Protein AF-A0A8T3NEK3-F1 (afdb_monomer_lite)

pLDDT: mean 96.83, std 1.65, range [91.19, 98.5]

Secondary structure (DSSP, 8-state):
-EEEEEES-EE--SSSPPPEE-EEEEETTEEEEEE---S--EEEEEE-

Structure (mmCIF, N/CA/C/O backbone):
data_AF-A0A8T3NEK3-F1
#
_entry.id   AF-A0A8T3NEK3-F1
#
loop_
_atom_site.group_PDB
_atom_site.id
_atom_site.type_symbol
_atom_site.label_atom_id
_atom_site.label_alt_id
_atom_site.label_comp_id
_atom_site.label_asym_id
_atom_site.label_entity_id
_atom_site.label_seq_id
_atom_site.pdbx_PDB_ins_code
_atom_site.Cartn_x
_atom_site.Cartn_y
_atom_site.Cartn_z
_atom_site.occupancy
_atom_site.B_iso_or_equiv
_atom_site.auth_seq_id
_atom_site.auth_comp_id
_atom_site.auth_asym_id
_atom_site.auth_atom_id
_atom_site.pdbx_PDB_model_num
ATOM 1 N N . MET A 1 1 ? -10.998 -3.246 7.724 1.00 91.19 1 MET A N 1
ATOM 2 C CA . MET A 1 1 ? -10.932 -1.777 7.743 1.00 91.19 1 MET A CA 1
ATOM 3 C C . MET A 1 1 ? -9.475 -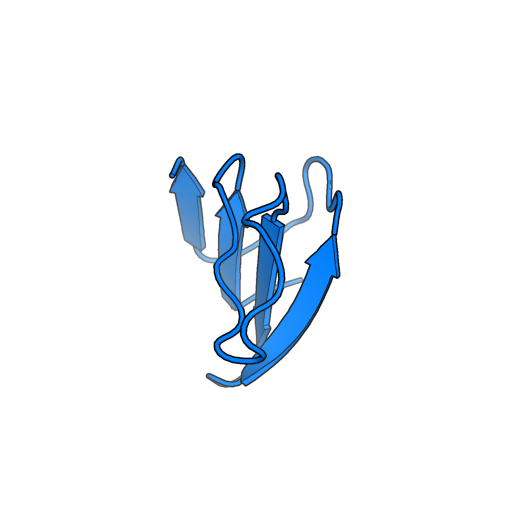1.366 7.657 1.00 91.19 1 MET A C 1
ATOM 5 O O . MET A 1 1 ? -8.674 -1.892 8.424 1.00 91.19 1 MET A O 1
ATOM 9 N N . PHE A 1 2 ? -9.139 -0.513 6.695 1.00 97.81 2 PHE A N 1
ATOM 10 C CA . PHE A 1 2 ? -7.810 0.080 6.542 1.00 97.81 2 PHE A CA 1
ATOM 11 C C . PHE A 1 2 ? -7.788 1.497 7.124 1.00 97.81 2 PHE A C 1
ATOM 13 O O . PHE A 1 2 ? -8.828 2.146 7.223 1.00 97.81 2 PHE A O 1
ATOM 20 N N . ASP A 1 3 ? -6.605 1.995 7.460 1.00 98.31 3 ASP A N 1
ATOM 21 C CA . ASP A 1 3 ? -6.438 3.413 7.780 1.00 98.31 3 ASP A CA 1
ATOM 22 C C . ASP A 1 3 ? -6.397 4.226 6.483 1.00 98.31 3 ASP A C 1
ATOM 24 O O . ASP A 1 3 ? -7.103 5.217 6.345 1.00 98.31 3 ASP A O 1
ATOM 28 N N . LEU A 1 4 ? -5.632 3.747 5.499 1.00 98.19 4 LEU A N 1
ATOM 29 C CA . LEU A 1 4 ? -5.496 4.361 4.183 1.00 98.19 4 LEU A CA 1
ATOM 30 C C . LEU A 1 4 ? -5.555 3.289 3.096 1.00 98.19 4 LEU A C 1
ATOM 32 O O . LEU A 1 4 ? -4.908 2.243 3.203 1.00 98.19 4 LEU A O 1
ATOM 36 N N . VAL A 1 5 ? -6.292 3.583 2.029 1.00 98.31 5 VAL A N 1
ATOM 37 C CA . VAL A 1 5 ? -6.232 2.849 0.763 1.00 98.31 5 VAL A CA 1
ATOM 38 C C . VAL A 1 5 ? -5.793 3.791 -0.346 1.00 98.31 5 VAL A C 1
ATOM 40 O O . VAL A 1 5 ? -6.460 4.787 -0.617 1.00 98.31 5 VAL A O 1
ATOM 43 N N . VAL A 1 6 ? -4.692 3.447 -1.009 1.00 97.81 6 VAL A N 1
ATOM 44 C CA . VAL A 1 6 ? -4.284 4.059 -2.279 1.00 97.81 6 VAL A CA 1
ATOM 45 C C . VAL A 1 6 ? -4.790 3.150 -3.388 1.00 97.81 6 VAL A C 1
ATOM 47 O O . VAL A 1 6 ? -4.385 1.990 -3.439 1.00 97.81 6 VAL A O 1
ATOM 50 N N . HIS A 1 7 ? -5.695 3.639 -4.229 1.00 97.44 7 HIS A N 1
ATOM 51 C CA . HIS A 1 7 ? -6.388 2.832 -5.230 1.00 97.44 7 HIS A CA 1
ATOM 52 C C . HIS A 1 7 ? -6.035 3.251 -6.657 1.00 97.44 7 HIS A C 1
ATOM 54 O O . HIS A 1 7 ? -5.856 4.432 -6.930 1.00 97.44 7 HIS A O 1
ATOM 60 N N . GLY A 1 8 ? -5.978 2.278 -7.567 1.00 95.06 8 GLY A N 1
ATOM 61 C CA . GLY A 1 8 ? -5.920 2.502 -9.013 1.00 95.06 8 GLY A CA 1
ATOM 62 C C . GLY A 1 8 ? -4.539 2.837 -9.582 1.00 95.06 8 GLY A C 1
ATOM 63 O O . GLY A 1 8 ? -4.404 2.940 -10.804 1.00 95.06 8 GLY A O 1
ATOM 64 N N . GLY A 1 9 ? -3.515 2.940 -8.733 1.00 96.12 9 GLY A N 1
ATOM 65 C CA . GLY A 1 9 ? -2.184 3.404 -9.114 1.00 96.12 9 GLY A CA 1
ATOM 66 C C . GLY A 1 9 ? -1.284 2.355 -9.781 1.00 96.12 9 GLY A C 1
ATOM 67 O O . GLY A 1 9 ? -1.544 1.147 -9.774 1.00 96.12 9 GLY A O 1
ATOM 68 N N . ASP A 1 10 ? -0.166 2.834 -10.335 1.00 97.88 10 ASP A N 1
ATOM 69 C CA . ASP A 1 10 ? 0.953 1.989 -10.761 1.00 97.88 10 ASP A CA 1
ATOM 70 C C . ASP A 1 10 ? 1.973 1.848 -9.618 1.00 97.88 10 ASP A C 1
ATOM 72 O O . ASP A 1 10 ? 2.644 2.805 -9.230 1.00 97.88 10 ASP A O 1
ATOM 76 N N . LEU A 1 11 ? 2.136 0.629 -9.105 1.00 96.88 11 LEU A N 1
ATOM 77 C CA . LEU A 1 11 ? 3.085 0.309 -8.048 1.00 96.88 11 LEU A CA 1
ATOM 78 C C . LEU A 1 11 ? 4.497 0.115 -8.602 1.00 96.88 11 LEU A C 1
ATOM 80 O O . LEU A 1 11 ? 4.734 -0.732 -9.466 1.00 96.88 11 LEU A O 1
ATOM 84 N N . VAL A 1 12 ? 5.440 0.843 -8.008 1.00 97.19 12 VAL A N 1
ATOM 85 C CA . VAL A 1 12 ? 6.885 0.628 -8.132 1.00 97.19 12 VAL A CA 1
ATOM 86 C C . VAL A 1 12 ? 7.407 0.219 -6.752 1.00 97.19 12 VAL A C 1
ATOM 88 O O . VAL A 1 12 ? 7.433 1.034 -5.837 1.00 97.19 12 VAL A O 1
ATOM 91 N N . ASP A 1 13 ? 7.788 -1.048 -6.582 1.00 94.00 13 ASP A N 1
ATOM 92 C CA . ASP A 1 13 ? 8.072 -1.657 -5.266 1.00 94.00 13 ASP A CA 1
ATOM 93 C C . ASP A 1 13 ? 9.548 -1.599 -4.826 1.00 94.00 13 ASP A C 1
ATOM 95 O O . ASP A 1 13 ? 9.913 -2.123 -3.775 1.00 94.00 13 ASP A O 1
ATOM 99 N N . GLY A 1 14 ? 10.411 -0.973 -5.629 1.00 96.56 14 GLY A N 1
ATOM 100 C CA . GLY A 1 14 ? 11.840 -0.832 -5.338 1.00 96.56 14 GLY A CA 1
ATOM 101 C C . GLY A 1 14 ? 12.684 -2.091 -5.576 1.00 96.56 14 GLY A C 1
ATOM 102 O O . GLY A 1 14 ? 13.899 -2.027 -5.411 1.00 96.56 14 GLY A O 1
ATOM 103 N N . THR A 1 15 ? 12.097 -3.211 -6.017 1.00 97.00 15 THR A N 1
ATOM 104 C CA . THR A 1 15 ? 12.838 -4.454 -6.330 1.00 97.00 15 THR A CA 1
ATOM 105 C C . THR A 1 15 ? 13.551 -4.417 -7.686 1.00 97.00 15 THR A C 1
ATOM 107 O O . THR A 1 15 ? 14.379 -5.277 -7.980 1.00 97.00 15 THR A O 1
ATOM 110 N N . GLY A 1 16 ? 13.222 -3.433 -8.527 1.00 97.06 16 GLY A N 1
ATOM 111 C CA . GLY A 1 16 ? 13.656 -3.351 -9.925 1.00 97.06 16 GLY A CA 1
ATOM 112 C C . GLY A 1 16 ? 12.694 -4.018 -10.915 1.00 97.06 16 GLY A C 1
ATOM 113 O O . GLY A 1 16 ? 12.927 -3.954 -12.122 1.00 97.06 16 GLY A O 1
ATOM 114 N N . ALA A 1 17 ? 11.601 -4.622 -10.438 1.00 96.44 17 ALA A N 1
ATOM 115 C CA . ALA A 1 17 ? 10.531 -5.113 -11.296 1.00 96.44 17 ALA A CA 1
ATOM 116 C C . ALA A 1 17 ? 9.842 -3.972 -12.071 1.00 96.44 17 ALA A C 1
ATOM 118 O O . ALA A 1 17 ? 9.834 -2.810 -11.657 1.00 96.44 17 ALA A O 1
ATOM 119 N N . SER A 1 18 ? 9.238 -4.314 -13.213 1.00 97.62 18 SER A N 1
ATOM 120 C CA . SER A 1 18 ? 8.398 -3.368 -13.956 1.00 97.62 18 SER A CA 1
ATOM 121 C C . SER A 1 18 ? 7.196 -2.933 -13.120 1.00 97.62 18 SER A C 1
ATOM 123 O O . SER A 1 18 ? 6.646 -3.727 -12.355 1.00 97.62 18 SER A O 1
ATOM 125 N N . ARG A 1 19 ? 6.767 -1.678 -13.306 1.00 97.31 19 ARG A N 1
ATOM 126 C CA . ARG A 1 19 ? 5.571 -1.156 -12.637 1.00 97.31 19 ARG A CA 1
ATOM 127 C C . ARG A 1 19 ? 4.355 -2.024 -12.962 1.00 97.31 19 ARG A C 1
ATOM 129 O O . ARG A 1 19 ? 4.221 -2.501 -14.091 1.00 97.31 19 ARG A O 1
ATOM 136 N N . ARG A 1 20 ? 3.452 -2.181 -12.000 1.00 97.19 20 ARG A N 1
ATOM 137 C CA . ARG A 1 20 ? 2.193 -2.912 -12.193 1.00 97.19 20 ARG A CA 1
ATOM 138 C C . ARG A 1 20 ? 1.038 -2.191 -11.528 1.00 97.19 20 ARG A C 1
ATOM 140 O O . ARG A 1 20 ? 1.227 -1.574 -10.487 1.00 97.19 20 ARG A O 1
ATOM 147 N N . ARG A 1 21 ? -0.160 -2.331 -12.088 1.00 97.31 21 ARG A N 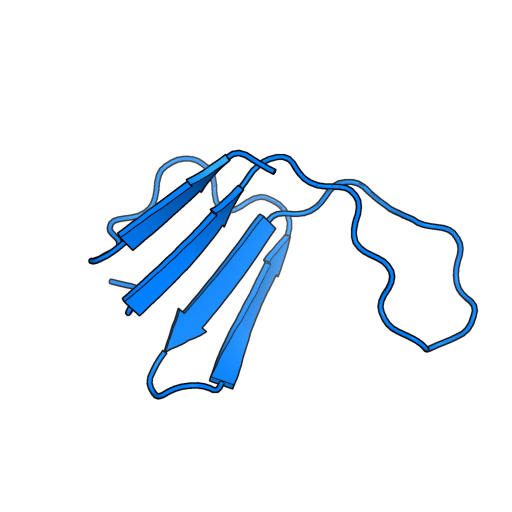1
ATOM 148 C CA . ARG A 1 21 ? -1.372 -1.804 -11.462 1.00 97.31 21 ARG A CA 1
A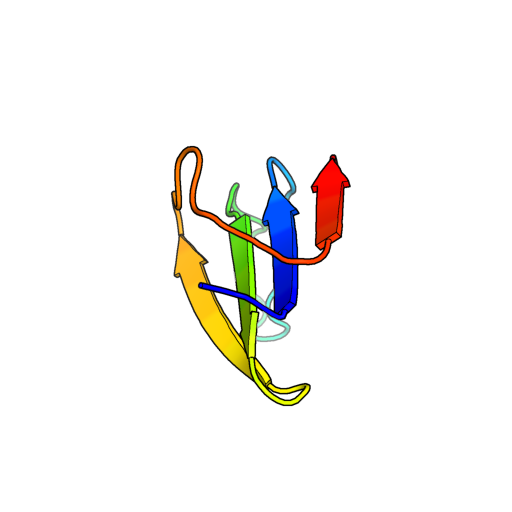TOM 149 C C . ARG A 1 21 ? -1.629 -2.524 -10.138 1.00 97.31 21 ARG A C 1
ATOM 151 O O . ARG A 1 21 ? -1.592 -3.758 -10.102 1.00 97.31 21 ARG A O 1
ATOM 158 N N . ALA A 1 22 ? -1.824 -1.769 -9.064 1.00 97.56 22 ALA A N 1
ATOM 159 C CA . ALA A 1 22 ? -2.152 -2.309 -7.752 1.00 97.56 22 ALA A CA 1
ATOM 160 C C . ALA A 1 22 ? -2.676 -1.222 -6.816 1.00 97.56 22 ALA A C 1
ATOM 162 O O . ALA A 1 22 ? -2.224 -0.080 -6.857 1.00 97.56 22 ALA A O 1
ATOM 163 N N . ASP A 1 23 ? -3.521 -1.644 -5.892 1.00 97.94 23 ASP A N 1
ATOM 164 C CA . ASP A 1 23 ? -3.899 -0.879 -4.720 1.00 97.94 23 ASP A CA 1
ATOM 165 C C . ASP A 1 23 ? -2.984 -1.232 -3.540 1.00 97.94 23 ASP A C 1
ATOM 167 O O . ASP A 1 23 ? -2.417 -2.333 -3.465 1.00 97.94 23 ASP A O 1
ATOM 171 N N . LEU A 1 24 ? -2.877 -0.308 -2.587 1.00 97.81 24 LEU A N 1
ATOM 172 C CA . LEU A 1 24 ? -2.158 -0.482 -1.328 1.00 97.81 24 LEU A CA 1
ATOM 173 C C . LEU A 1 24 ? -3.094 -0.235 -0.149 1.00 97.81 24 LEU A C 1
ATOM 175 O O . LEU A 1 24 ? -3.714 0.822 -0.057 1.00 97.81 24 LEU A O 1
ATOM 179 N N . GLY A 1 25 ? -3.146 -1.192 0.776 1.00 98.00 25 GLY A N 1
ATOM 180 C CA . GLY A 1 25 ? -3.852 -1.065 2.048 1.00 98.00 25 GLY A CA 1
ATOM 181 C C . GLY A 1 25 ? -2.870 -0.849 3.194 1.00 98.00 25 GLY A C 1
ATOM 182 O O . GLY A 1 25 ? -1.923 -1.626 3.355 1.00 98.00 25 GLY A O 1
ATOM 183 N N . VAL A 1 26 ? -3.105 0.181 4.005 1.00 98.44 26 VAL A N 1
ATOM 184 C CA . VAL A 1 26 ? -2.259 0.562 5.143 1.00 98.44 26 VAL A CA 1
ATOM 185 C C . VAL A 1 26 ? -3.036 0.434 6.452 1.00 98.44 26 VAL A C 1
ATOM 187 O O . VAL A 1 26 ? -4.181 0.872 6.542 1.00 98.44 26 VAL A O 1
ATOM 190 N N . VAL A 1 27 ? -2.399 -0.146 7.472 1.00 98.50 27 VAL A N 1
ATOM 191 C CA . VAL A 1 27 ? -2.880 -0.177 8.865 1.00 98.50 27 VAL A CA 1
ATOM 192 C C . VAL A 1 27 ? -1.707 0.109 9.797 1.00 98.50 27 VAL A C 1
ATOM 194 O O . VAL A 1 27 ? -0.624 -0.458 9.637 1.00 98.50 27 VAL A O 1
ATOM 197 N N . GLY A 1 28 ? -1.893 0.997 10.769 1.00 97.62 28 GLY A N 1
ATOM 198 C CA . GLY A 1 28 ? -0.877 1.386 11.744 1.00 97.62 28 GLY A CA 1
ATOM 199 C C . GLY A 1 28 ? 0.396 1.930 11.093 1.00 97.62 28 GLY A C 1
ATOM 200 O O . GLY A 1 28 ? 1.496 1.647 11.568 1.00 97.62 28 GLY A O 1
ATOM 201 N N . GLY A 1 29 ? 0.267 2.634 9.963 1.00 97.12 29 GLY A N 1
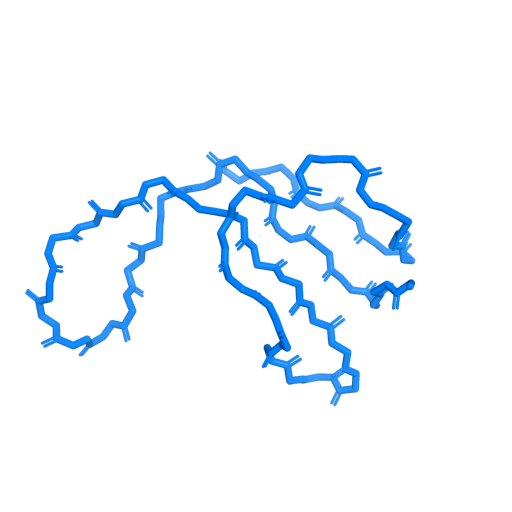ATOM 202 C CA . GLY A 1 29 ? 1.402 3.163 9.196 1.00 97.12 29 GLY A CA 1
ATOM 203 C C . GLY A 1 29 ? 2.236 2.104 8.462 1.00 97.12 29 GLY A C 1
ATOM 204 O O . GLY A 1 29 ? 3.344 2.401 8.017 1.00 97.12 29 GLY A O 1
ATOM 205 N N . ARG A 1 30 ? 1.742 0.866 8.329 1.00 98.19 30 ARG A N 1
ATOM 206 C CA . ARG A 1 30 ? 2.403 -0.212 7.580 1.00 98.19 30 ARG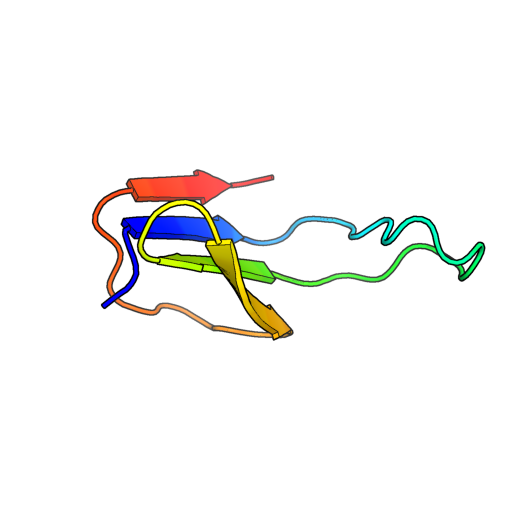 A CA 1
ATOM 207 C C . ARG A 1 30 ? 1.526 -0.709 6.443 1.00 98.19 30 ARG A C 1
ATOM 209 O O . ARG A 1 30 ? 0.313 -0.813 6.592 1.00 98.19 30 ARG A O 1
ATOM 216 N N . ILE A 1 31 ? 2.156 -1.069 5.328 1.00 97.88 31 ILE A N 1
ATOM 217 C CA . ILE A 1 31 ? 1.479 -1.744 4.219 1.00 97.88 31 ILE A CA 1
ATOM 218 C C . ILE A 1 31 ? 1.120 -3.159 4.679 1.00 97.88 31 ILE A C 1
ATOM 220 O O . ILE A 1 31 ? 2.001 -3.935 5.049 1.00 97.88 31 ILE A O 1
ATOM 224 N N . VAL A 1 32 ? -0.169 -3.481 4.661 1.00 98.06 32 VAL A N 1
ATOM 225 C CA . VAL A 1 32 ? -0.703 -4.794 5.057 1.00 98.06 32 VAL A CA 1
ATOM 226 C C . VAL A 1 32 ? -1.299 -5.566 3.883 1.00 98.06 32 VAL A C 1
ATOM 228 O O . VAL A 1 32 ? -1.495 -6.773 3.987 1.00 98.06 32 VAL A O 1
ATOM 231 N N . ALA A 1 33 ? -1.574 -4.891 2.765 1.00 97.56 33 ALA A N 1
ATOM 232 C CA . ALA A 1 33 ? -2.107 -5.513 1.563 1.00 97.56 33 ALA A CA 1
ATOM 233 C C . ALA A 1 33 ? -1.622 -4.790 0.301 1.00 97.56 33 ALA A C 1
ATOM 235 O O . ALA A 1 33 ? -1.492 -3.565 0.291 1.00 97.56 33 ALA A O 1
ATOM 236 N N . ILE A 1 34 ? -1.375 -5.564 -0.757 1.00 97.56 34 ILE A N 1
ATOM 237 C CA . ILE A 1 34 ? -1.013 -5.081 -2.092 1.00 97.56 34 ILE A CA 1
ATOM 238 C C . ILE A 1 34 ? -1.755 -5.935 -3.121 1.00 97.56 34 ILE A C 1
ATOM 240 O O . ILE A 1 34 ? -1.608 -7.157 -3.101 1.00 97.56 34 ILE A O 1
ATOM 244 N N . GLY A 1 35 ? -2.489 -5.327 -4.050 1.00 96.69 35 GLY A N 1
ATOM 245 C CA . GLY A 1 35 ? -3.218 -6.066 -5.087 1.00 96.69 35 GLY A CA 1
ATOM 246 C C . GLY A 1 35 ? -4.480 -5.348 -5.539 1.00 96.69 35 GLY A C 1
ATOM 247 O O . GLY A 1 35 ? -4.577 -4.143 -5.379 1.00 96.69 35 GLY A O 1
ATOM 248 N N . ASP A 1 36 ? -5.434 -6.079 -6.103 1.00 96.50 36 ASP A N 1
ATOM 249 C CA . ASP A 1 36 ? -6.787 -5.557 -6.304 1.00 96.50 36 ASP A CA 1
ATOM 250 C C . ASP A 1 36 ? -7.549 -5.675 -4.981 1.00 96.50 36 ASP A C 1
ATOM 252 O O . ASP A 1 36 ? -7.803 -6.785 -4.503 1.00 96.50 36 ASP A O 1
ATOM 256 N N . LEU A 1 37 ? -7.840 -4.538 -4.349 1.00 96.19 37 LEU A N 1
ATOM 257 C CA . LEU A 1 37 ? -8.579 -4.501 -3.087 1.00 96.19 37 LEU A CA 1
ATOM 258 C C . LEU A 1 37 ? -10.072 -4.224 -3.306 1.00 96.19 37 LEU A C 1
ATOM 260 O O . LEU A 1 37 ? -10.854 -4.315 -2.358 1.00 96.19 37 LEU A O 1
ATOM 264 N N . GLY A 1 38 ? -10.480 -3.889 -4.534 1.00 94.12 38 GLY A N 1
ATOM 265 C CA . GLY A 1 38 ? -11.829 -3.460 -4.874 1.00 94.12 38 GLY A CA 1
ATOM 266 C C . GLY A 1 38 ? -12.244 -2.175 -4.147 1.00 94.12 38 GLY A C 1
ATOM 267 O O . GLY A 1 38 ? -11.662 -1.099 -4.316 1.00 94.12 38 GLY A O 1
ATOM 268 N N . GLN A 1 39 ? -13.295 -2.280 -3.334 1.00 91.88 39 GLN A N 1
ATOM 269 C CA . GLN A 1 39 ? -13.886 -1.162 -2.589 1.00 91.88 39 GLN A CA 1
ATOM 270 C C . GLN A 1 39 ? -13.926 -1.470 -1.084 1.00 91.88 39 GLN A C 1
ATOM 272 O O . GLN A 1 39 ? -15.008 -1.621 -0.515 1.00 91.88 39 GLN A O 1
ATOM 277 N N . PRO A 1 40 ? -12.765 -1.637 -0.426 1.00 93.94 40 PRO A N 1
ATOM 278 C CA . PRO A 1 40 ? -12.737 -1.966 0.989 1.00 93.94 40 PRO A CA 1
ATOM 279 C C . PRO A 1 40 ? -13.041 -0.726 1.839 1.00 93.94 40 PRO A C 1
ATOM 281 O O . PRO A 1 40 ? -12.769 0.407 1.439 1.00 93.94 40 PRO A O 1
ATOM 284 N N . GLU A 1 41 ? -13.534 -0.947 3.056 1.00 96.31 41 GLU A N 1
ATOM 285 C CA . GLU A 1 41 ? -13.663 0.122 4.046 1.00 96.31 41 GLU A CA 1
ATOM 286 C C . GLU A 1 41 ? -12.283 0.640 4.475 1.00 96.31 41 GLU A C 1
ATOM 288 O O . GLU A 1 41 ? -11.427 -0.134 4.931 1.00 96.31 41 GLU A O 1
ATOM 293 N N . ALA A 1 42 ? -12.096 1.956 4.379 1.00 97.44 42 ALA A N 1
ATOM 294 C CA . ALA A 1 42 ? -10.902 2.661 4.819 1.00 97.44 42 ALA A CA 1
ATOM 295 C C . ALA A 1 42 ? -11.275 3.999 5.467 1.00 97.44 42 ALA A C 1
ATOM 297 O O . ALA A 1 42 ? -12.262 4.616 5.063 1.00 97.44 42 ALA A O 1
ATOM 298 N N . ALA A 1 43 ? -10.498 4.447 6.455 1.00 98.00 43 ALA A N 1
ATOM 299 C CA . ALA A 1 43 ? -10.685 5.777 7.038 1.00 98.00 43 ALA A CA 1
ATOM 300 C C . ALA A 1 43 ? -10.368 6.885 6.016 1.00 98.00 43 ALA A C 1
ATOM 302 O O . ALA A 1 43 ? -11.058 7.901 5.972 1.00 98.00 43 ALA A O 1
ATOM 303 N N . GLU A 1 44 ? -9.378 6.649 5.155 1.00 97.88 44 GLU A N 1
ATOM 304 C CA . GLU A 1 44 ? -9.020 7.506 4.031 1.00 97.88 44 GLU A CA 1
ATOM 305 C C . GLU A 1 44 ? -8.853 6.685 2.747 1.00 97.88 44 GLU A C 1
ATOM 307 O O . GLU A 1 44 ? -8.307 5.576 2.750 1.00 97.88 44 GLU A O 1
ATOM 312 N N . ARG A 1 45 ? -9.304 7.246 1.622 1.00 97.44 45 ARG A N 1
ATOM 313 C CA . ARG A 1 45 ? -9.096 6.680 0.290 1.00 97.44 45 ARG A CA 1
ATOM 314 C C . ARG A 1 45 ? -8.532 7.741 -0.644 1.00 97.44 45 ARG A C 1
ATOM 316 O O . ARG A 1 45 ? -9.096 8.826 -0.752 1.00 97.44 45 ARG A O 1
ATOM 323 N N . VAL A 1 46 ? -7.462 7.384 -1.343 1.00 97.50 46 VAL A N 1
ATOM 324 C CA . VAL A 1 46 ? -6.783 8.218 -2.337 1.00 97.50 46 VAL A CA 1
ATOM 325 C C . VAL A 1 46 ? -6.848 7.522 -3.694 1.00 97.50 46 VAL A C 1
ATOM 327 O O . VAL A 1 46 ? -6.540 6.335 -3.790 1.00 97.50 46 VAL A O 1
ATOM 330 N N . ASP A 1 47 ? -7.257 8.262 -4.722 1.00 95.75 47 ASP A N 1
ATOM 331 C CA . ASP A 1 47 ? -7.213 7.840 -6.129 1.00 95.75 47 ASP A CA 1
ATOM 332 C C . ASP A 1 47 ? -5.884 8.309 -6.744 1.00 95.75 47 ASP A C 1
ATOM 334 O O . ASP A 1 47 ? -5.525 9.480 -6.575 1.00 95.75 47 ASP A O 1
ATOM 338 N N . ALA A 1 48 ? -5.127 7.393 -7.353 1.00 93.06 48 ALA A N 1
ATOM 339 C CA . ALA A 1 48 ? -3.699 7.558 -7.658 1.00 93.06 48 ALA A CA 1
ATOM 340 C C . ALA A 1 48 ? -3.352 7.535 -9.152 1.00 93.06 48 ALA A C 1
ATOM 342 O O . ALA A 1 48 ? -3.952 6.743 -9.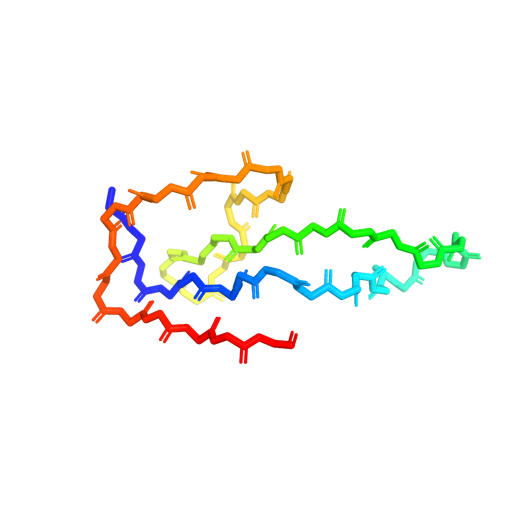913 1.00 93.06 48 ALA A O 1
#

Sequence (48 aa):
MFDLVVHGGDLVDGTGASRRRADLGVVGGRIVAIGDLGQPEAAERVDA

Radius of gyration: 10.49 Å; chains: 1; bounding box: 28×14×26 Å

Foldseek 3Di:
DAQEKEAQDFDDPPPPDDTDTWMFGHHPNDTPDIHCPDDDDYNYYHYD